Protein AF-A0A8T6WBI2-F1 (afdb_monomer)

Foldseek 3Di:
DVLLVVLLLVVQLPLQSSQVVVVHHSVVSVVVCVVVVPDSNVND

Secondary structure (DSSP, 8-state):
-HHHHHHHHHTTT-HHHHHHHTTS-HHHHHHHHHHT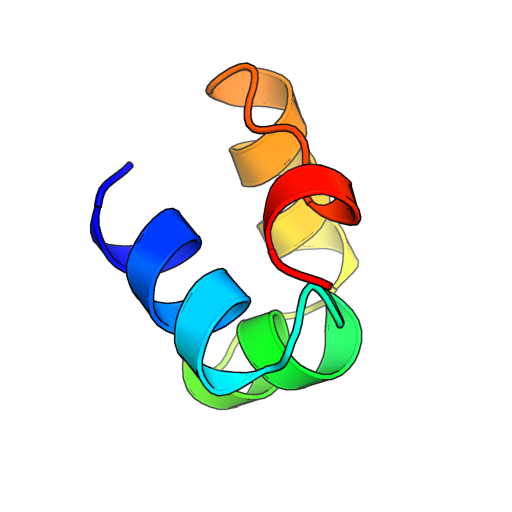T--GGGG-

Radius of gyration: 8.66 Å; Cα contacts (8 Å, |Δi|>4): 46; chains: 1; bounding box: 17×19×18 Å

Nearest PDB structures (foldseek):
  1etv-assembly1_B  TM=9.628E-01  e=1.473E+00  Escherichia coli
  1etq-assembly2_C  TM=9.663E-01  e=1.786E+00  Escherichia coli
  1etk-assembly1_B  TM=9.618E-01  e=2.030E+00  Escherichia coli
  1etw-assembly1_B  TM=9.590E-01  e=2.461E+00  Escherichia coli
  1ety-assembly1_B  TM=9.652E-01  e=3.618E+00  Escherichia coli

pLDDT: mean 96.95, std 2.65, range [82.88, 98.44]

Mean predicted aligned error: 1.78 Å

Sequence (44 aa):
RELLIDALKSSRGNMRQAAKNLETTERIFGYKVKKYDINPKQYK

Solvent-accessible surface area (backbone atoms only — not comparable to full-atom values): 2443 Å² total; pe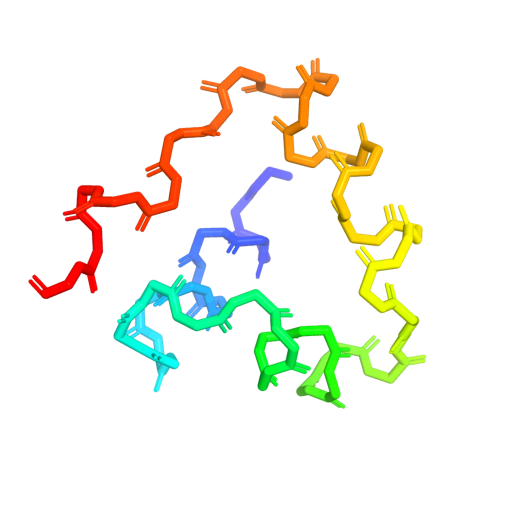r-residue (Å²): 113,64,71,60,52,53,31,21,54,77,36,46,26,33,55,60,57,20,12,53,76,66,79,46,46,46,68,63,45,48,52,51,33,61,75,67,73,54,67,49,77,80,33,93

Structure (mmCIF, N/CA/C/O backbone):
data_AF-A0A8T6WBI2-F1
#
_entry.id   AF-A0A8T6WBI2-F1
#
loop_
_atom_site.group_PDB
_atom_site.id
_atom_site.type_symbol
_atom_site.label_atom_id
_atom_site.label_alt_id
_atom_site.label_comp_id
_atom_site.label_asym_id
_atom_site.label_entity_id
_atom_site.label_seq_id
_atom_site.pdbx_PDB_ins_code
_atom_site.Cartn_x
_atom_site.Cartn_y
_atom_site.Cartn_z
_atom_site.occupancy
_atom_site.B_iso_or_equiv
_atom_site.auth_seq_id
_atom_site.auth_comp_id
_atom_site.auth_asym_id
_atom_site.auth_atom_id
_atom_site.pdbx_PDB_model_num
ATOM 1 N N . ARG A 1 1 ? -9.280 -0.136 -8.016 1.00 89.00 1 ARG A N 1
ATOM 2 C CA . ARG A 1 1 ? -9.565 -0.669 -6.662 1.00 89.00 1 ARG A CA 1
ATOM 3 C C . ARG A 1 1 ? -9.273 -2.166 -6.606 1.00 89.00 1 ARG A C 1
ATOM 5 O O . ARG A 1 1 ? -8.493 -2.555 -5.753 1.00 89.00 1 ARG A O 1
ATOM 12 N N . GLU A 1 2 ? -9.800 -2.962 -7.537 1.00 95.62 2 GLU A N 1
ATOM 13 C CA . GLU A 1 2 ? -9.596 -4.423 -7.606 1.00 95.62 2 GLU A CA 1
ATOM 14 C C . GLU A 1 2 ? -8.122 -4.843 -7.689 1.00 95.62 2 GLU A C 1
ATOM 16 O O . GLU A 1 2 ? -7.670 -5.574 -6.820 1.00 95.62 2 GLU A O 1
ATOM 21 N N . LEU A 1 3 ? -7.327 -4.253 -8.593 1.00 96.94 3 LEU A N 1
ATOM 22 C CA . LEU A 1 3 ? -5.881 -4.539 -8.694 1.00 96.94 3 LEU A CA 1
ATOM 23 C C . LEU A 1 3 ? -5.109 -4.369 -7.372 1.00 96.94 3 LEU A C 1
ATOM 25 O O . LEU A 1 3 ? -4.187 -5.123 -7.084 1.00 96.94 3 LEU A O 1
ATOM 29 N N . LEU A 1 4 ? -5.483 -3.380 -6.552 1.00 97.25 4 LEU A N 1
ATOM 30 C CA . LEU A 1 4 ? -4.843 -3.150 -5.251 1.00 97.25 4 LEU A CA 1
ATOM 31 C C . LEU A 1 4 ? -5.223 -4.247 -4.254 1.00 97.25 4 LEU A C 1
ATOM 33 O O . LEU A 1 4 ? -4.386 -4.672 -3.465 1.00 97.25 4 LEU A O 1
ATOM 37 N N . ILE A 1 5 ? -6.481 -4.689 -4.291 1.00 97.75 5 ILE A N 1
ATOM 38 C CA . ILE A 1 5 ? -7.003 -5.754 -3.434 1.00 97.75 5 ILE A CA 1
ATOM 39 C C . ILE A 1 5 ? -6.354 -7.085 -3.808 1.00 97.75 5 ILE A C 1
ATOM 41 O O . ILE A 1 5 ? -5.891 -7.794 -2.921 1.00 97.75 5 ILE A O 1
ATOM 45 N N . ASP A 1 6 ? -6.254 -7.408 -5.094 1.00 98.06 6 ASP A N 1
ATOM 46 C CA . ASP A 1 6 ? -5.639 -8.659 -5.542 1.00 98.06 6 ASP A CA 1
ATOM 47 C C . ASP A 1 6 ? -4.137 -8.683 -5.256 1.00 98.06 6 ASP A C 1
ATOM 49 O O . ASP A 1 6 ? -3.618 -9.680 -4.748 1.00 98.06 6 ASP A O 1
ATOM 53 N N . ALA A 1 7 ? -3.450 -7.553 -5.448 1.00 98.00 7 ALA A N 1
ATOM 54 C CA . ALA A 1 7 ? -2.059 -7.415 -5.037 1.00 98.00 7 ALA A CA 1
ATOM 55 C C . ALA A 1 7 ? -1.895 -7.635 -3.521 1.00 98.00 7 ALA A C 1
ATOM 57 O O . ALA A 1 7 ? -1.014 -8.392 -3.119 1.00 98.00 7 ALA A O 1
ATOM 58 N N . LEU A 1 8 ? -2.769 -7.056 -2.685 1.00 98.12 8 LEU A N 1
ATOM 59 C CA . LEU A 1 8 ? -2.754 -7.251 -1.229 1.00 98.12 8 LEU A C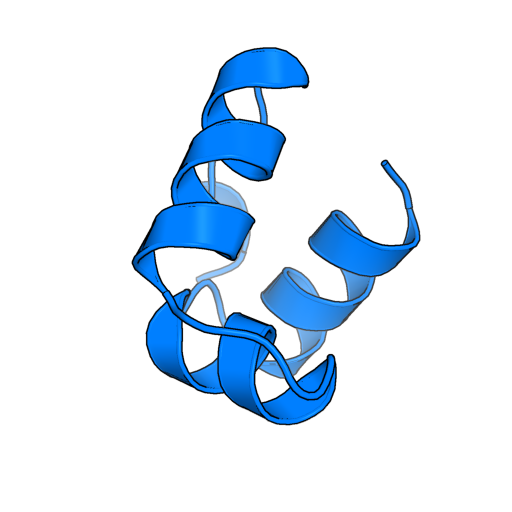A 1
ATOM 60 C C . LEU A 1 8 ? -3.082 -8.688 -0.808 1.00 98.12 8 LEU A C 1
ATOM 62 O O . LEU A 1 8 ? -2.440 -9.203 0.104 1.00 98.12 8 LEU A O 1
ATOM 66 N N . LYS A 1 9 ? -4.032 -9.358 -1.470 1.00 97.75 9 LYS A N 1
ATOM 67 C CA . LYS A 1 9 ? -4.326 -10.783 -1.240 1.00 97.75 9 LYS A CA 1
ATOM 68 C C . LYS A 1 9 ? -3.108 -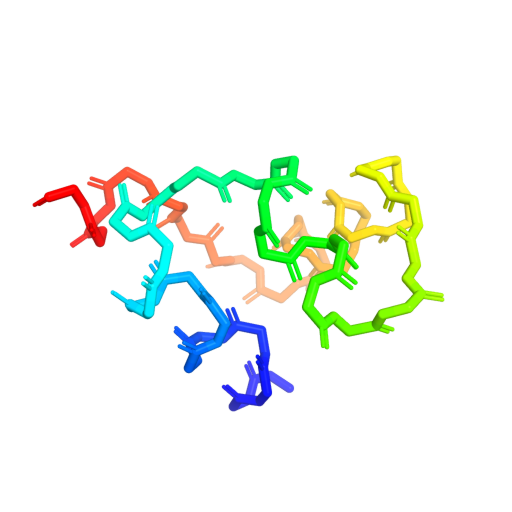11.648 -1.561 1.00 97.75 9 LYS A C 1
ATOM 70 O O . LYS A 1 9 ? -2.713 -12.476 -0.747 1.00 97.75 9 LYS A O 1
ATOM 75 N N . SER A 1 10 ? -2.475 -11.415 -2.714 1.00 97.50 10 SER A N 1
ATOM 76 C CA . SER A 1 10 ? -1.284 -12.164 -3.141 1.00 97.50 10 SER A CA 1
ATOM 77 C C . SER A 1 10 ? -0.069 -11.926 -2.237 1.00 97.50 10 SER A C 1
ATOM 79 O O . SER A 1 10 ? 0.792 -12.794 -2.113 1.00 97.50 10 SER A O 1
ATOM 81 N N . SER A 1 11 ? -0.005 -10.767 -1.575 1.00 97.50 11 SER A N 1
ATOM 82 C CA . SER A 1 11 ? 1.106 -10.375 -0.710 1.00 97.50 11 SER A CA 1
ATOM 83 C C . SER 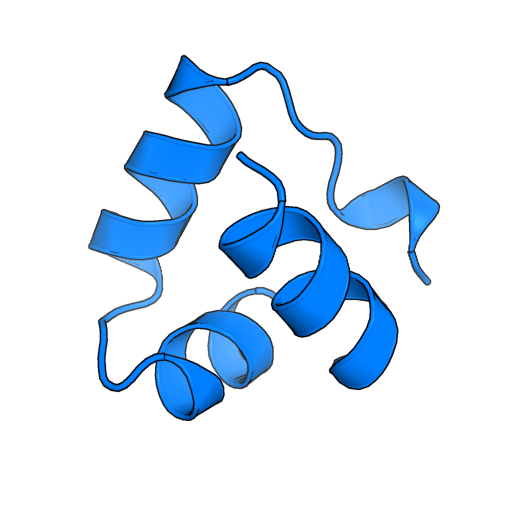A 1 11 ? 0.833 -10.538 0.788 1.00 97.50 11 SER A C 1
ATOM 85 O O . SER A 1 11 ? 1.655 -10.105 1.599 1.00 97.50 11 SER A O 1
ATOM 87 N N . ARG A 1 12 ? -0.303 -11.134 1.174 1.00 97.06 12 ARG A N 1
ATOM 88 C CA . ARG A 1 12 ? -0.748 -11.269 2.574 1.00 97.06 12 ARG A CA 1
ATOM 89 C C . ARG A 1 12 ? -0.770 -9.933 3.333 1.00 97.06 12 ARG A C 1
ATOM 91 O O . ARG A 1 12 ? -0.215 -9.792 4.424 1.00 97.06 12 ARG A O 1
ATOM 98 N N . GLY A 1 13 ? -1.310 -8.897 2.695 1.00 95.56 13 GLY A N 1
ATOM 99 C CA . GLY A 1 13 ? -1.392 -7.545 3.248 1.00 95.56 13 GLY A CA 1
ATOM 100 C C . GLY A 1 13 ? -0.071 -6.762 3.252 1.00 95.56 13 GLY A C 1
ATOM 101 O O . GLY A 1 13 ? -0.048 -5.608 3.689 1.00 95.56 13 GLY A O 1
ATOM 102 N N . ASN A 1 14 ? 1.034 -7.329 2.749 1.00 97.81 14 ASN A N 1
ATOM 103 C CA . ASN A 1 14 ? 2.312 -6.626 2.641 1.00 97.81 14 ASN A CA 1
ATOM 104 C C . ASN A 1 14 ? 2.265 -5.600 1.497 1.00 97.81 14 ASN A C 1
ATOM 106 O O . ASN A 1 14 ? 2.324 -5.957 0.317 1.00 97.81 14 ASN A O 1
ATOM 110 N N . MET A 1 15 ? 2.185 -4.312 1.844 1.00 97.62 15 MET A N 1
ATOM 111 C CA . MET A 1 15 ? 2.089 -3.217 0.870 1.00 97.62 15 MET A CA 1
ATOM 112 C C . MET A 1 15 ? 3.350 -3.031 0.025 1.00 97.62 15 MET A C 1
ATOM 114 O O . MET A 1 15 ? 3.237 -2.674 -1.144 1.00 97.62 15 MET A O 1
ATOM 118 N N . ARG A 1 16 ? 4.543 -3.286 0.573 1.00 98.19 16 ARG A N 1
ATOM 119 C CA . ARG A 1 16 ? 5.797 -3.193 -0.187 1.00 98.19 16 ARG A CA 1
ATOM 120 C C . ARG A 1 16 ? 5.845 -4.244 -1.288 1.00 98.19 16 ARG A C 1
ATOM 122 O O . ARG A 1 16 ? 6.174 -3.929 -2.428 1.00 98.19 16 ARG A O 1
ATOM 129 N N . GLN A 1 17 ? 5.482 -5.478 -0.950 1.00 98.19 17 GLN A N 1
ATOM 130 C CA . GLN A 1 17 ? 5.424 -6.566 -1.919 1.00 98.19 17 GLN A CA 1
ATOM 131 C C . GLN A 1 17 ? 4.279 -6.364 -2.923 1.00 98.19 17 GLN A C 1
ATOM 133 O O . GLN A 1 17 ? 4.493 -6.538 -4.117 1.00 98.19 17 GLN A O 1
ATOM 138 N N . ALA A 1 18 ? 3.100 -5.916 -2.474 1.00 98.31 18 ALA A N 1
ATOM 139 C CA . ALA A 1 18 ? 1.985 -5.580 -3.365 1.00 98.31 18 ALA A CA 1
ATOM 140 C C . ALA A 1 18 ? 2.356 -4.471 -4.363 1.00 98.31 18 ALA A C 1
ATOM 142 O O . ALA A 1 18 ? 2.039 -4.569 -5.544 1.00 98.31 18 ALA A O 1
ATOM 143 N N . ALA A 1 19 ? 3.069 -3.437 -3.906 1.00 98.44 19 ALA A N 1
ATOM 144 C CA . ALA A 1 19 ? 3.558 -2.369 -4.768 1.00 98.44 19 ALA A CA 1
ATOM 145 C C . ALA A 1 19 ? 4.566 -2.885 -5.803 1.00 98.44 19 ALA A C 1
AT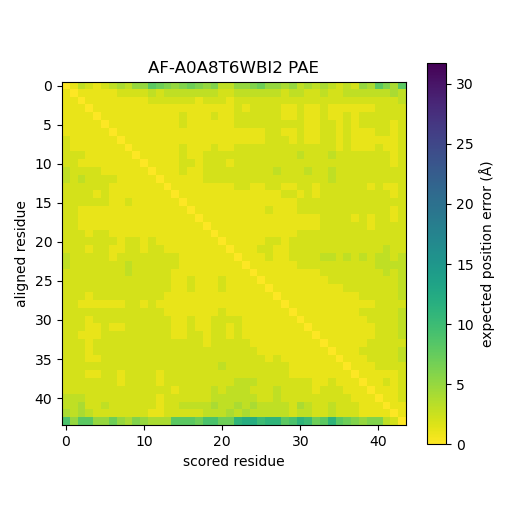OM 147 O O . ALA A 1 19 ? 4.450 -2.545 -6.977 1.00 98.44 19 ALA A O 1
ATOM 148 N N . LYS A 1 20 ? 5.501 -3.755 -5.393 1.00 98.38 20 LYS A N 1
ATOM 149 C CA . LYS A 1 20 ? 6.465 -4.390 -6.303 1.00 98.38 20 LYS A CA 1
ATOM 150 C C . LYS A 1 20 ? 5.768 -5.227 -7.383 1.00 98.38 20 LYS A C 1
ATOM 152 O O . LYS A 1 20 ? 6.173 -5.159 -8.535 1.00 9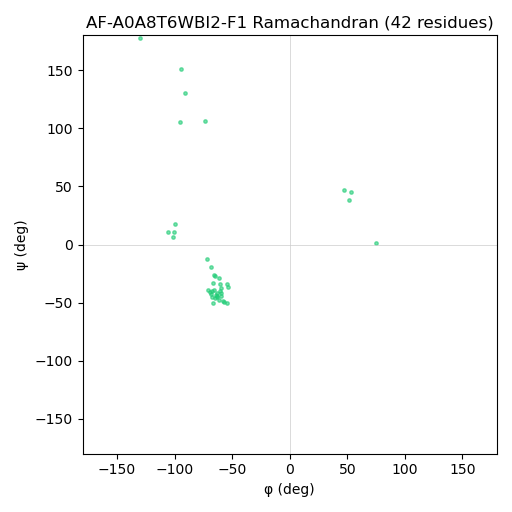8.38 20 LYS A O 1
ATOM 157 N N . ASN A 1 21 ? 4.707 -5.957 -7.027 1.00 97.62 21 ASN A N 1
ATOM 158 C CA . ASN A 1 21 ? 3.919 -6.757 -7.973 1.00 97.62 21 ASN A CA 1
ATOM 159 C C . ASN A 1 21 ? 3.188 -5.899 -9.020 1.00 97.62 21 ASN A C 1
ATOM 161 O O . ASN A 1 21 ? 2.908 -6.382 -10.109 1.00 97.62 21 ASN A O 1
ATOM 165 N N . LEU A 1 22 ? 2.872 -4.642 -8.692 1.00 97.50 22 LEU A N 1
ATOM 166 C CA . LEU A 1 22 ? 2.251 -3.679 -9.608 1.00 97.50 22 LEU A CA 1
ATOM 167 C C . LEU A 1 22 ? 3.266 -2.698 -10.218 1.00 97.50 22 LEU A C 1
ATOM 169 O O . LEU A 1 22 ? 2.868 -1.625 -10.667 1.00 97.50 22 LEU A O 1
ATOM 173 N N . GLU A 1 23 ? 4.563 -3.021 -10.164 1.00 97.88 23 GLU A N 1
ATOM 174 C CA . GLU A 1 23 ? 5.658 -2.198 -10.702 1.00 97.88 23 GLU A CA 1
ATOM 175 C C . GLU A 1 23 ? 5.609 -0.734 -10.227 1.00 97.88 23 GLU A C 1
ATOM 177 O O . GLU A 1 23 ? 5.888 0.217 -10.956 1.00 97.88 23 GLU A O 1
ATOM 182 N N . THR A 1 24 ? 5.237 -0.535 -8.962 1.00 97.75 24 THR A N 1
ATOM 183 C CA . THR A 1 24 ? 5.129 0.788 -8.349 1.00 97.75 24 THR A CA 1
ATOM 184 C C . THR A 1 24 ? 5.865 0.860 -7.016 1.00 97.75 24 THR A C 1
ATOM 186 O O . THR A 1 24 ? 6.443 -0.107 -6.520 1.00 97.75 24 THR A O 1
ATOM 189 N N . THR A 1 25 ? 5.857 2.043 -6.409 1.00 98.44 25 THR A N 1
ATOM 190 C CA . THR A 1 25 ? 6.464 2.269 -5.098 1.00 98.44 25 THR A CA 1
ATOM 191 C C . THR A 1 25 ? 5.434 2.134 -3.985 1.00 98.44 25 THR A C 1
ATOM 193 O O . THR A 1 25 ? 4.258 2.464 -4.153 1.00 98.44 25 THR A O 1
ATOM 196 N N . GLU A 1 26 ? 5.889 1.721 -2.802 1.00 97.56 26 GLU A N 1
ATOM 197 C CA . GLU A 1 26 ? 5.051 1.615 -1.601 1.00 97.56 26 GLU A CA 1
ATOM 198 C C . GLU A 1 26 ? 4.324 2.936 -1.280 1.00 97.56 26 GLU A C 1
ATOM 200 O O . GLU A 1 26 ? 3.171 2.922 -0.857 1.00 97.56 26 GLU A O 1
ATOM 205 N N . ARG A 1 27 ? 4.950 4.090 -1.561 1.00 98.25 27 ARG A N 1
ATOM 206 C CA . ARG A 1 27 ? 4.347 5.419 -1.372 1.00 98.25 27 ARG A CA 1
ATOM 207 C C . ARG A 1 27 ? 3.168 5.663 -2.319 1.00 98.25 27 ARG A C 1
ATOM 209 O O . ARG A 1 27 ? 2.098 6.051 -1.854 1.00 98.25 27 ARG A O 1
ATOM 216 N N . ILE A 1 28 ? 3.343 5.430 -3.626 1.00 98.12 28 ILE A N 1
ATOM 217 C CA . ILE A 1 28 ? 2.263 5.592 -4.617 1.00 98.12 28 ILE A CA 1
ATOM 218 C C . ILE A 1 28 ? 1.131 4.607 -4.316 1.00 98.12 28 ILE A C 1
ATOM 220 O O . ILE A 1 28 ? -0.037 5.000 -4.291 1.00 98.12 28 ILE A O 1
ATOM 224 N N . PHE A 1 29 ? 1.477 3.353 -4.023 1.00 98.25 29 PHE A N 1
ATOM 225 C CA . PHE A 1 29 ? 0.518 2.326 -3.636 1.00 98.25 29 PHE A CA 1
ATOM 226 C C . PHE A 1 29 ? -0.272 2.745 -2.388 1.00 98.25 29 PHE A C 1
ATOM 228 O O . PHE A 1 29 ? -1.501 2.744 -2.405 1.00 98.25 29 PHE A O 1
ATOM 235 N N . GLY A 1 30 ? 0.416 3.213 -1.343 1.00 97.94 30 GLY A N 1
ATOM 236 C CA . GLY A 1 30 ? -0.185 3.702 -0.104 1.00 97.94 30 GLY A CA 1
ATOM 237 C C . GLY A 1 30 ? -1.140 4.881 -0.311 1.00 97.94 30 GLY A C 1
ATOM 238 O O . GLY A 1 30 ? -2.198 4.932 0.316 1.00 97.94 30 GLY A O 1
ATOM 239 N N . TYR A 1 31 ? -0.835 5.799 -1.233 1.00 98.25 31 TYR A N 1
ATOM 240 C CA . TYR A 1 31 ? -1.775 6.862 -1.603 1.00 98.25 31 TYR A CA 1
ATOM 241 C C . TYR A 1 31 ? -3.055 6.327 -2.224 1.00 98.25 31 TYR A C 1
ATOM 243 O O . TYR A 1 31 ? -4.138 6.810 -1.897 1.00 98.25 31 TYR A O 1
ATOM 251 N N . LYS A 1 32 ? -2.956 5.323 -3.096 1.00 98.12 32 LYS A N 1
ATOM 252 C CA . LYS A 1 32 ? -4.137 4.695 -3.691 1.00 98.12 32 LYS A CA 1
ATOM 253 C C . LYS A 1 32 ? -4.928 3.904 -2.648 1.00 98.12 32 LYS A C 1
ATOM 255 O O . LYS A 1 32 ? -6.143 4.046 -2.607 1.00 98.12 32 LYS A O 1
ATOM 260 N N . VAL A 1 33 ? -4.260 3.150 -1.775 1.00 97.75 33 VAL A N 1
ATOM 261 C CA . VAL A 1 33 ? -4.885 2.429 -0.651 1.00 97.75 33 VAL A CA 1
ATOM 262 C C . VAL A 1 33 ? -5.701 3.382 0.223 1.00 97.75 33 VAL A C 1
ATOM 264 O O . VAL A 1 33 ? -6.884 3.133 0.428 1.00 97.75 33 VAL A O 1
ATOM 267 N N . LYS A 1 34 ? -5.113 4.510 0.651 1.00 97.56 34 LYS A N 1
ATOM 268 C CA . LYS A 1 34 ? -5.823 5.543 1.425 1.00 97.56 34 LYS A CA 1
ATOM 269 C C . LYS A 1 34 ? -6.969 6.178 0.636 1.00 97.56 34 LYS A C 1
ATOM 271 O O . LYS A 1 34 ? -8.060 6.326 1.165 1.00 97.56 34 LYS A O 1
ATOM 276 N N . LYS A 1 35 ? -6.742 6.526 -0.637 1.00 98.06 35 LYS A N 1
ATOM 277 C CA . LYS A 1 35 ? -7.764 7.143 -1.502 1.00 98.06 35 LYS A CA 1
ATOM 278 C C . LYS A 1 35 ? -8.996 6.251 -1.693 1.00 98.06 35 LYS A C 1
ATOM 280 O O . LYS A 1 35 ? -10.091 6.773 -1.858 1.00 98.06 35 LYS A O 1
ATOM 285 N N . TYR A 1 36 ? -8.812 4.933 -1.721 1.00 97.56 36 TYR A N 1
ATOM 286 C CA . TYR A 1 36 ? -9.891 3.959 -1.920 1.00 97.56 36 TYR A CA 1
ATOM 287 C C . TYR A 1 36 ? -10.377 3.300 -0.623 1.00 97.56 36 TYR A C 1
ATOM 289 O O . TYR A 1 36 ? -11.105 2.308 -0.710 1.00 97.56 36 TYR A O 1
ATOM 297 N N . ASP A 1 37 ? -9.953 3.824 0.532 1.00 97.44 37 ASP A N 1
ATOM 298 C CA . ASP A 1 37 ? -10.278 3.321 1.871 1.00 97.44 37 ASP A CA 1
ATOM 299 C C . ASP A 1 37 ? -10.103 1.797 2.004 1.00 97.44 37 ASP A C 1
ATOM 301 O O . ASP A 1 37 ? -10.973 1.047 2.441 1.00 97.44 37 ASP A O 1
ATOM 305 N N . ILE A 1 38 ? -8.966 1.301 1.514 1.00 97.31 38 ILE A N 1
ATOM 306 C CA . ILE A 1 38 ? -8.620 -0.117 1.592 1.00 97.31 38 ILE A CA 1
ATOM 307 C C . ILE A 1 38 ? -7.836 -0.332 2.881 1.00 97.31 38 ILE A C 1
ATOM 309 O O . ILE A 1 38 ? -6.843 0.353 3.114 1.00 97.31 38 ILE A O 1
ATOM 313 N N . ASN A 1 39 ? -8.223 -1.322 3.687 1.00 97.12 39 ASN A N 1
ATOM 314 C CA . ASN A 1 39 ? -7.462 -1.727 4.865 1.00 97.12 39 ASN A CA 1
ATOM 315 C C . ASN A 1 39 ? -6.532 -2.916 4.534 1.00 97.12 39 ASN A C 1
ATOM 317 O O . ASN A 1 39 ? -7.008 -4.047 4.441 1.00 97.12 39 ASN A O 1
ATOM 321 N N . PRO A 1 40 ? -5.203 -2.718 4.407 1.00 95.75 40 PRO A N 1
ATOM 322 C CA . PRO A 1 40 ? -4.257 -3.789 4.078 1.00 95.75 40 PRO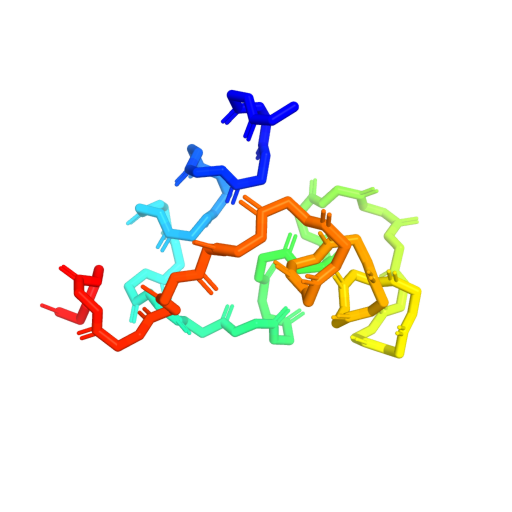 A CA 1
ATOM 323 C C . PRO A 1 40 ? -4.226 -4.914 5.116 1.00 95.75 40 PRO A C 1
ATOM 325 O O . PRO A 1 40 ? -3.944 -6.059 4.776 1.00 95.75 40 PRO A O 1
ATOM 328 N N . LYS A 1 41 ? -4.530 -4.599 6.384 1.00 95.12 41 LYS A N 1
ATOM 329 C CA . LYS A 1 41 ? -4.464 -5.558 7.496 1.00 95.12 41 LYS A CA 1
ATOM 330 C C . LYS A 1 41 ? -5.532 -6.649 7.406 1.00 95.12 41 LYS A C 1
ATOM 332 O O . LYS A 1 41 ? -5.363 -7.684 8.034 1.00 95.12 41 LYS A O 1
ATOM 337 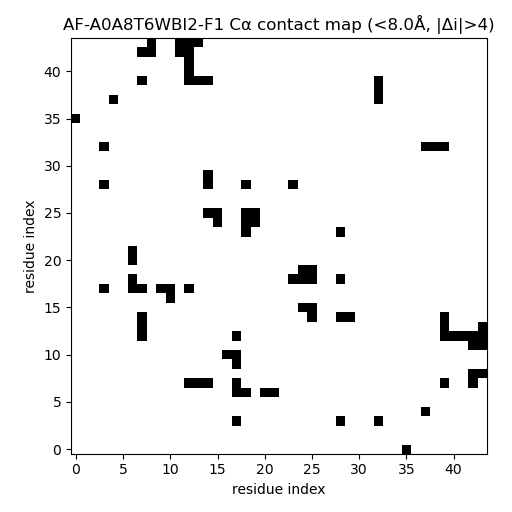N N . GLN A 1 42 ? -6.598 -6.431 6.632 1.00 96.19 42 GLN A N 1
ATOM 338 C CA . GLN A 1 42 ? -7.646 -7.432 6.395 1.00 96.19 42 GLN A CA 1
ATOM 339 C C . GLN A 1 42 ? -7.185 -8.581 5.490 1.00 96.19 42 GLN A C 1
ATOM 341 O O . GLN A 1 42 ? -7.877 -9.587 5.397 1.00 96.19 42 GLN A O 1
ATOM 346 N N . TYR A 1 43 ? -6.037 -8.430 4.826 1.00 94.50 43 TYR A N 1
ATOM 347 C CA . TYR A 1 43 ? -5.497 -9.420 3.896 1.00 94.50 43 TYR A CA 1
ATOM 348 C C . TYR A 1 43 ? -4.303 -10.192 4.475 1.00 94.50 43 TYR A C 1
ATOM 350 O O . TYR A 1 43 ? -3.613 -10.857 3.709 1.00 94.50 43 TYR A O 1
ATOM 358 N N . LYS A 1 44 ? -4.024 -10.067 5.782 1.00 82.88 44 LYS A N 1
ATOM 359 C CA . LYS A 1 44 ? -2.993 -10.853 6.477 1.00 82.88 44 LYS A CA 1
ATOM 360 C C . LYS A 1 44 ? -3.429 -12.305 6.655 1.00 82.88 44 LYS A C 1
ATOM 362 O O . LYS A 1 44 ? -4.603 -12.507 7.024 1.00 82.88 44 LYS A O 1
#